Protein 3KSV (pdb70)

Solvent-accessible surface area: 9553 Å² total; per-residue (Å²): 139,54,79,93,0,84,10,20,72,26,47,105,60,115,69,126,48,83,129,71,32,91,38,94,92,0,14,0,5,82,24,150,119,68,90,11,219,29,5,6,8,0,0,0,58,77,61,3,37,25,76,157,97,16,27,102,132,10,41,66,29,4,38,80,5,31,43,123,6,18,170,70,17,16,26,157,120,48,82,67,130,81,44,69,58,30,20,56,29,102,182,46,155,16,163,24,39,0,0,12,25,28,0,1,4,68,82,66,176,68,51,6,26,143,103,72,201,139,118,124,106,77,48,95,100,80,109,64,119,53,60,134,149,124,65,99,41,120,88,170,156

Radius of gyration: 17.04 Å; Cα contacts (8 Å, |Δi|>4): 202; chains: 1; bounding box: 38×34×46 Å

B-factor: mean 23.94, std 5.38, range [9.66, 74.71]

Organism: Leishmania major (NCBI:txid5664)

Nearest PDB structures (foldseek):
  3ksv-assembly1_A-2  TM=1.007E+00  e=1.800E-26  Leishmania major
  3imi-assembly2_C  TM=9.317E-01  e=3.993E-12  Bacillus anthracis str. 'Ames Ancestor'
  1y23-assembly3_E  TM=9.201E-01  e=1.237E-11  Bacillus subtilis
  3l7x-assembly1_A-2  TM=8.614E-01  e=2.846E-11  Streptococcus mutans UA159
  3n1s-assembly3_I  TM=7.694E-01  e=1.564E-08  Escherichia coli

Foldseek 3Di:
DCVPFVVLCCLVVVDDFDWPDDDPFKTKGADPPAQDPLKIKIFTNDFAQFPVRDDPVSVVVSVVVVVVSLCVQCDPVNPWDWDWDWAHDVVRVDDRRGTMIITWTDPDPPTTDDDDDDDDDDDPVRVVVVVVVVVVVVVVD

Secondary structure (DSSP, 8-state):
--TT-HHHHHHHTSS---EEEE-SSEEEEE-SS-SSTT-EEEEESS--SSGGGS-HHHHHHHHHHHHHHHHHHH-TTS--EEEEEE--STTTT--SSS--EEEEEE--TTSS-----------HHHHHHHHHHHHHHHHT-

CATH classification: 3.30.428.10 (+1 more: 6.10.250.2230)

InterPro domains:
  IPR001310 Histidine triad (HIT) protein [PR00332] (6-22)
  IPR001310 Histidine triad (HIT) protein [PR00332] (27-45)
  IPR001310 Histidine triad (HIT) protein [PR00332] (94-104)
  IPR001310 Histid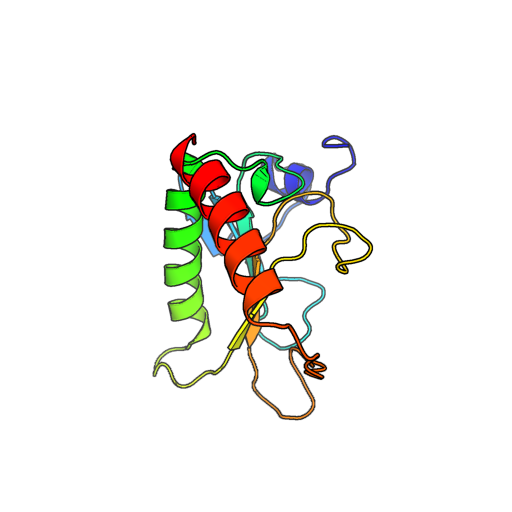ine triad (HIT) protein [PTHR46648] (2-139)
  IPR011146 HIT-like domain [PF01230] (13-107)
  IPR011146 HIT-like domain [PS51084] (6-113)
  IPR019808 Histidine triad, conserved site [PS00892] (87-105)
  IPR036265 HIT-like superfamily [G3DSA:3.30.428.10] (1-114)
  IPR036265 HIT-like superfamily [SSF54197] (4-137)
  IPR039384 HINT family [cd01277] (4-106)

Sequence (141 aa):
MAANCIFCKIIKGDIPCAKVAETSKALAFMDINPLSRGHMLVIPKEHASCLHELGMEDAADVGVLLAKASRAVAGPDGSMQYNVLQNNGSLAHQEVPHVHFHIIPKTDEKTGLKIGWDTVKVASDELAEDAKRYSEAIAKI

Structure (mmCIF, N/CA/C/O backbone):
data_3KSV
#
_entry.id   3KSV
#
_cell.length_a   52.628
_cell.length_b   67.764
_cell.length_c   76.182
_cell.angle_alpha   90.000
_cell.angle_beta   90.000
_cell.angle_gamma   90.000
#
_symmetry.space_group_name_H-M   'C 2 2 21'
#
loop_
_entity.id
_entity.type
_entity.pdbx_description
1 polymer 'Uncharacterized protein'
2 non-polymer 'ZINC ION'
3 water water
#
loop_
_atom_site.group_PDB
_atom_site.id
_atom_site.type_symbol
_atom_site.label_atom_id
_atom_site.label_alt_id
_atom_site.label_comp_id
_atom_site.label_asym_id
_atom_site.label_entity_id
_atom_site.label_seq_id
_atom_site.pdbx_PDB_ins_code
_atom_site.Cartn_x
_atom_site.Cartn_y
_atom_site.Cartn_z
_atom_site.occupancy
_atom_site.B_iso_or_equiv
_atom_site.auth_seq_id
_atom_site.auth_comp_id
_atom_site.auth_asym_id
_atom_site.auth_atom_id
_atom_site.pdbx_PDB_model_num
ATOM 1 N N . MET A 1 9 ? -23.095 -15.465 -21.287 1.00 39.81 1 MET A N 1
ATOM 2 C CA . MET A 1 9 ? -23.615 -15.526 -19.886 1.00 39.69 1 MET A CA 1
ATOM 3 C C . MET A 1 9 ? -22.678 -14.850 -18.870 1.00 38.98 1 MET A C 1
ATOM 4 O O . MET A 1 9 ? -21.859 -15.518 -18.222 1.00 39.06 1 MET A O 1
ATOM 9 N N . ALA A 1 10 ? -22.809 -13.518 -18.765 1.00 38.08 2 ALA A N 1
ATOM 10 C CA . ALA A 1 10 ? -22.308 -12.739 -17.614 1.00 37.11 2 ALA A CA 1
ATOM 11 C C . ALA A 1 10 ? -23.213 -13.006 -16.393 1.00 36.31 2 ALA A C 1
ATOM 12 O O . ALA A 1 10 ? -22.773 -12.920 -15.236 1.00 36.21 2 ALA A O 1
ATOM 14 N N . ALA A 1 11 ? -24.481 -13.329 -16.669 1.00 35.31 3 ALA A N 1
ATOM 15 C CA . ALA A 1 11 ? -25.446 -13.751 -15.644 1.00 34.29 3 ALA A CA 1
ATOM 16 C C . ALA A 1 11 ? -24.977 -15.023 -14.913 1.00 33.22 3 ALA A C 1
ATOM 17 O O . ALA A 1 11 ? -24.894 -15.032 -13.679 1.00 33.33 3 ALA A O 1
ATOM 19 N N . ASN A 1 12 ? -24.642 -16.070 -15.675 1.00 31.61 4 ASN A N 1
ATOM 20 C CA . ASN A 1 12 ? -24.067 -17.309 -15.111 1.00 30.22 4 ASN A CA 1
ATOM 21 C C . ASN A 1 12 ? -22.533 -17.332 -15.075 1.00 28.59 4 ASN A C 1
ATOM 22 O O . ASN A 1 12 ? -21.934 -18.399 -15.205 1.00 28.77 4 ASN A O 1
ATOM 27 N N . CYS A 1 13 ? -21.896 -16.176 -14.906 1.00 26.70 5 CYS A N 1
ATOM 28 C CA . CYS A 1 13 ? -20.433 -16.120 -14.800 1.00 24.78 5 CYS A CA 1
ATOM 29 C C . CYS A 1 13 ? -20.023 -15.899 -13.358 1.00 24.68 5 CYS A C 1
ATOM 30 O O . CYS A 1 13 ? -20.175 -14.798 -12.831 1.00 24.05 5 CYS A O 1
ATOM 33 N N . ILE A 1 14 ? -19.463 -16.927 -12.728 1.00 24.36 6 ILE A N 1
ATOM 34 C CA . ILE A 1 14 ? -19.094 -16.820 -11.323 1.00 24.32 6 ILE A CA 1
ATOM 35 C C . ILE A 1 14 ? -18.118 -15.694 -11.005 1.00 24.01 6 ILE A C 1
ATOM 36 O O . ILE A 1 14 ? -18.141 -15.182 -9.894 1.00 23.91 6 ILE A O 1
ATOM 41 N N . PHE A 1 15 ? -17.274 -15.277 -11.952 1.00 23.79 7 PHE A N 1
ATOM 42 C CA . PHE A 1 15 ? -16.340 -14.181 -11.655 1.00 23.52 7 PHE A CA 1
ATOM 43 C C . PHE A 1 15 ? -17.038 -12.842 -11.665 1.00 23.56 7 PHE A C 1
ATOM 44 O O . PHE A 1 15 ? -16.731 -11.978 -10.852 1.00 23.56 7 PHE A O 1
ATOM 52 N N . CYS A 1 16 ? -17.997 -12.672 -12.558 1.00 23.67 8 CYS A N 1
ATOM 53 C CA . CYS A 1 16 ? -18.858 -11.497 -12.478 1.00 24.12 8 CYS A CA 1
ATOM 54 C C . CYS A 1 16 ? -19.642 -11.457 -11.162 1.00 24.23 8 CYS A C 1
ATOM 55 O O . CYS A 1 16 ? -19.831 -10.393 -10.583 1.00 24.03 8 CYS A O 1
ATOM 58 N N . LYS A 1 17 ? -20.078 -12.612 -10.680 1.00 24.65 9 LYS A N 1
ATOM 59 C CA . LYS A 1 17 ? -20.796 -12.673 -9.403 1.00 25.55 9 LYS A CA 1
ATOM 60 C C . LYS A 1 17 ? -19.888 -12.205 -8.252 1.00 26.00 9 LYS A C 1
ATOM 61 O O . LYS A 1 17 ? -20.308 -11.431 -7.410 1.00 26.00 9 LYS A O 1
ATOM 67 N N . ILE A 1 18 ? -18.646 -12.680 -8.236 1.00 26.65 10 ILE A N 1
ATOM 68 C CA . ILE A 1 18 ? -17.644 -12.219 -7.273 1.00 27.18 10 ILE A CA 1
ATOM 69 C C . ILE A 1 18 ? -17.409 -10.709 -7.425 1.00 27.88 10 ILE A C 1
ATOM 70 O 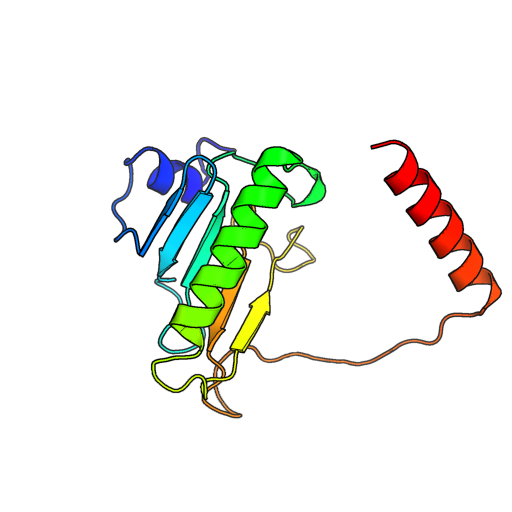O . ILE A 1 18 ? -17.414 -9.974 -6.441 1.00 28.31 10 ILE A O 1
ATOM 75 N N . ILE A 1 19 ? -17.243 -10.250 -8.662 1.00 28.48 11 ILE A N 1
ATOM 76 C CA . ILE A 1 19 ? -16.881 -8.858 -8.922 1.00 28.94 11 ILE A CA 1
ATOM 77 C C . ILE A 1 19 ? -17.954 -7.886 -8.440 1.00 29.09 11 ILE A C 1
ATOM 78 O O . ILE A 1 19 ? -17.626 -6.850 -7.872 1.00 29.10 11 ILE A O 1
ATOM 83 N N . LYS A 1 20 ? -19.225 -8.234 -8.640 1.00 29.93 12 LYS A N 1
ATOM 84 C CA . LYS A 1 20 ? -20.355 -7.367 -8.254 1.00 30.17 12 LYS A CA 1
ATOM 85 C C . LYS A 1 20 ? -20.753 -7.520 -6.778 1.00 30.57 12 LYS A C 1
ATOM 86 O O . LYS A 1 20 ? -21.587 -6.747 -6.270 1.00 30.35 12 LYS A O 1
ATOM 89 N N . GLY A 1 21 ? -20.175 -8.517 -6.102 1.00 30.60 13 GLY A N 1
ATOM 90 C CA . GLY A 1 21 ? -20.459 -8.781 -4.682 1.00 30.61 13 GLY A CA 1
ATOM 91 C C . GLY A 1 21 ? -21.570 -9.782 -4.358 1.00 30.44 13 GLY A C 1
ATOM 92 O O . GLY A 1 21 ? -22.004 -9.868 -3.209 1.00 30.67 13 GLY A O 1
ATOM 93 N N . ASP A 1 22 ? -22.032 -10.549 -5.346 1.00 30.28 14 ASP A N 1
ATOM 94 C CA . ASP A 1 22 ? -23.111 -11.529 -5.120 1.00 29.88 14 ASP A CA 1
ATOM 95 C C . ASP A 1 22 ? -22.584 -12.801 -4.445 1.00 29.48 14 ASP A C 1
ATOM 96 O O . ASP A 1 22 ? -23.353 -13.511 -3.792 1.00 28.86 14 ASP A O 1
ATOM 101 N N . ILE A 1 23 ? -21.281 -13.080 -4.607 1.00 28.97 15 ILE A N 1
ATOM 102 C CA . ILE A 1 23 ? -20.598 -14.172 -3.903 1.00 29.05 15 ILE A CA 1
ATOM 103 C C . ILE A 1 23 ? -19.342 -13.630 -3.220 1.00 28.98 15 ILE A C 1
ATOM 104 O O . ILE A 1 23 ? -18.544 -12.947 -3.863 1.00 28.83 15 ILE A O 1
ATOM 109 N N . PRO A 1 24 ? -19.149 -13.950 -1.930 1.00 28.94 16 PRO A N 1
ATOM 110 C CA . PRO A 1 24 ? -17.985 -13.416 -1.232 1.00 29.04 16 PRO A CA 1
ATOM 111 C C . PRO A 1 24 ? -16.684 -14.150 -1.546 1.00 28.74 16 PRO A C 1
ATOM 112 O O . PRO A 1 24 ? -16.684 -15.354 -1.843 1.00 28.97 16 PRO A O 1
ATOM 116 N N . CYS A 1 25 ? -15.587 -13.411 -1.459 1.00 28.23 17 CYS A N 1
ATOM 117 C CA . CYS A 1 25 ? -14.261 -13.950 -1.758 1.00 27.96 17 CYS A CA 1
ATOM 118 C C . CYS A 1 25 ? -13.255 -12.910 -1.276 1.00 27.24 17 CYS A C 1
ATOM 119 O O . CYS A 1 25 ? -13.417 -11.707 -1.534 1.00 26.43 17 CYS A O 1
ATOM 122 N N . ALA A 1 26 ? -12.258 -13.375 -0.529 1.00 26.50 18 ALA A N 1
ATOM 123 C CA . ALA A 1 26 ? -11.231 -12.498 0.008 1.00 26.53 18 ALA A CA 1
ATOM 124 C C . ALA A 1 26 ? -10.432 -11.920 -1.155 1.00 26.52 18 ALA A C 1
ATOM 125 O O . ALA A 1 26 ? -9.833 -12.639 -1.950 1.00 26.01 18 ALA A O 1
ATOM 127 N N . LYS A 1 27 ? -10.439 -10.605 -1.218 1.00 25.95 19 LYS A N 1
ATOM 128 C CA . LYS A 1 27 ? -9.800 -9.850 -2.272 1.00 26.70 19 LYS A CA 1
ATOM 129 C C . LYS A 1 27 ? -8.289 -9.671 -1.938 1.00 25.85 19 LYS A C 1
ATOM 130 O O . LYS A 1 27 ? -7.934 -9.098 -0.903 1.00 24.74 19 LYS A O 1
ATOM 136 N N . VAL A 1 28 ? -7.411 -10.236 -2.771 1.00 25.55 20 VAL A N 1
ATOM 137 C CA . VAL A 1 28 ? -5.939 -10.143 -2.576 1.00 25.36 20 VAL A CA 1
ATOM 138 C C . VAL A 1 28 ? -5.369 -8.794 -3.084 1.00 25.43 20 VAL A C 1
ATOM 139 O O . VAL A 1 28 ? -4.368 -8.271 -2.569 1.00 26.14 20 VAL A O 1
ATOM 143 N N . ALA A 1 29 ? -6.022 -8.225 -4.087 1.00 25.30 21 ALA A N 1
ATOM 144 C CA . ALA A 1 29 ? -5.673 -6.913 -4.605 1.00 25.05 21 ALA A CA 1
ATOM 145 C C . ALA A 1 29 ? -6.801 -6.459 -5.523 1.00 25.67 21 ALA A C 1
ATOM 146 O O . ALA A 1 29 ? -7.585 -7.280 -6.015 1.00 24.89 21 ALA A O 1
ATOM 148 N N . GLU A 1 30 ? -6.896 -5.148 -5.712 1.00 26.57 22 GLU A N 1
ATOM 149 C CA . GLU A 1 30 ? -7.906 -4.551 -6.571 1.00 27.37 22 GLU A CA 1
ATOM 150 C C . GLU A 1 30 ? -7.324 -3.278 -7.159 1.00 27.30 22 GLU A C 1
ATOM 151 O O . GLU A 1 30 ? -6.702 -2.499 -6.459 1.00 26.63 22 GLU A O 1
ATOM 157 N N . THR A 1 31 ? -7.464 -3.113 -8.468 1.00 27.82 23 THR A N 1
ATOM 158 C CA . THR A 1 31 ? -7.005 -1.912 -9.144 1.00 28.38 23 THR A CA 1
ATOM 159 C C . THR A 1 31 ? -8.227 -1.381 -9.854 1.00 28.47 23 THR A C 1
ATOM 160 O O . THR A 1 31 ? -9.314 -1.946 -9.720 1.00 28.53 23 THR A O 1
ATOM 164 N N . SER A 1 32 ? -8.076 -0.306 -10.616 1.00 28.81 24 SER A N 1
ATOM 165 C CA . SER A 1 32 ? -9.225 0.236 -11.333 1.00 28.77 24 SER A CA 1
ATOM 166 C C . SER A 1 32 ? -9.865 -0.797 -12.277 1.00 28.22 24 SER A C 1
ATOM 167 O O . SER A 1 32 ? -11.091 -0.913 -12.329 1.00 28.82 24 SER A O 1
ATOM 170 N N . LYS A 1 33 ? -9.051 -1.570 -12.990 1.00 27.24 25 LYS A N 1
ATOM 171 C CA . LYS A 1 33 ? -9.569 -2.435 -14.060 1.00 26.42 25 LYS A CA 1
ATOM 172 C C . LYS A 1 33 ? -9.475 -3.934 -13.792 1.00 25.00 25 LYS A C 1
ATOM 173 O O . LYS A 1 33 ? -9.951 -4.717 -14.610 1.00 24.23 25 LYS A O 1
ATOM 179 N N . ALA A 1 34 ? -8.910 -4.329 -12.645 1.00 23.46 26 ALA A N 1
ATOM 180 C CA . ALA A 1 34 ? -8.569 -5.733 -12.369 1.00 22.55 26 ALA A CA 1
ATOM 181 C C . ALA A 1 34 ? -8.737 -6.128 -10.891 1.00 22.14 26 ALA A C 1
ATOM 182 O O . ALA A 1 34 ? -8.738 -5.281 -10.017 1.00 21.81 26 ALA A O 1
ATOM 184 N N . LEU A 1 35 ? -8.874 -7.427 -10.642 1.00 21.82 27 LEU A N 1
ATOM 185 C CA . LEU A 1 35 ? -8.980 -7.976 -9.304 1.00 22.17 27 LEU A CA 1
ATOM 186 C C . LEU A 1 35 ? -8.107 -9.245 -9.160 1.00 21.85 27 LEU A C 1
ATOM 187 O O . LEU A 1 35 ? -7.930 -9.996 -10.124 1.00 21.56 27 LEU A O 1
ATOM 192 N N . ALA A 1 36 ? -7.578 -9.486 -7.959 1.00 21.48 28 ALA A N 1
ATOM 193 C CA . ALA A 1 36 ? -6.904 -10.733 -7.621 1.00 21.02 28 ALA A CA 1
ATOM 194 C C . ALA A 1 36 ? -7.517 -11.398 -6.385 1.00 21.54 28 ALA A C 1
ATOM 195 O O . ALA A 1 36 ? -7.944 -10.720 -5.432 1.00 21.79 28 ALA A O 1
ATOM 197 N N . PHE A 1 37 ? -7.553 -12.731 -6.405 1.00 21.99 29 PHE A N 1
ATOM 198 C CA . PHE A 1 37 ? -7.973 -13.528 -5.275 1.00 22.40 29 PHE A CA 1
ATOM 199 C C . PHE A 1 37 ? -7.413 -14.961 -5.327 1.00 22.26 29 PHE A C 1
ATOM 200 O O . PHE A 1 37 ? -6.764 -15.364 -6.293 1.00 21.50 29 PHE A O 1
ATOM 208 N N . MET A 1 38 ? -7.649 -15.718 -4.264 1.00 21.74 30 MET A N 1
ATOM 209 C CA . MET A 1 38 ? -7.167 -17.092 -4.181 1.00 22.23 30 MET A CA 1
ATOM 210 C C . MET A 1 38 ? -8.064 -18.045 -4.981 1.00 22.48 30 MET A C 1
ATOM 211 O O . MET A 1 38 ? -9.264 -17.805 -5.145 1.00 22.21 30 MET A O 1
ATOM 216 N N . ASP A 1 39 ? -7.482 -19.128 -5.488 1.00 22.71 31 ASP A N 1
ATOM 217 C CA . ASP A 1 39 ? -8.268 -20.159 -6.150 1.00 23.36 31 ASP A CA 1
ATOM 218 C C . ASP A 1 39 ? -8.697 -21.138 -5.054 1.00 23.60 31 ASP A C 1
ATOM 219 O O . ASP A 1 39 ? -7.861 -21.691 -4.341 1.00 23.32 31 ASP A O 1
ATOM 224 N N . ILE A 1 40 ? -10.005 -21.344 -4.920 1.00 23.80 32 ILE A N 1
ATOM 225 C CA . ILE A 1 40 ? -10.528 -22.265 -3.913 1.00 24.23 32 ILE A CA 1
ATOM 226 C C . ILE A 1 40 ? -10.506 -23.719 -4.406 1.00 24.82 32 ILE A C 1
ATOM 227 O O . ILE A 1 40 ? -10.862 -24.629 -3.652 1.00 24.65 32 ILE A O 1
ATOM 232 N N . ASN A 1 41 ? -10.107 -23.927 -5.666 1.00 25.11 33 ASN A N 1
ATOM 233 C CA . ASN A 1 41 ? -9.821 -25.271 -6.204 1.00 25.90 33 ASN A CA 1
ATOM 234 C C . ASN A 1 41 ? -8.402 -25.314 -6.760 1.00 25.37 33 ASN A C 1
ATOM 235 O O . ASN A 1 41 ? -8.218 -25.481 -7.974 1.00 25.56 33 ASN A O 1
ATOM 240 N N . PRO A 1 4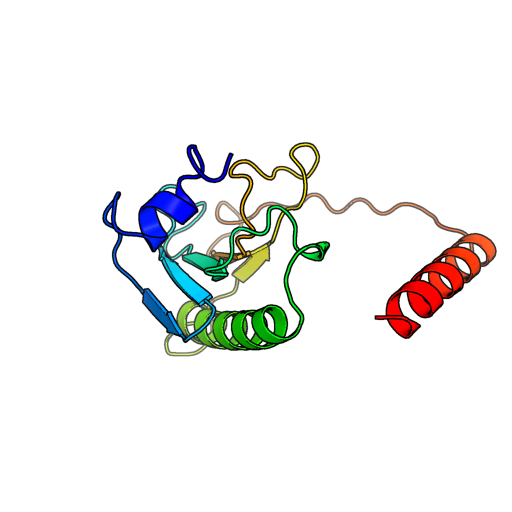2 ? -7.397 -25.139 -5.884 1.00 24.86 34 PRO A N 1
ATOM 241 C CA . PRO A 1 42 ? -6.007 -24.962 -6.300 1.00 24.75 34 PRO A CA 1
ATOM 242 C C . PRO A 1 42 ? -5.339 -26.244 -6.772 1.00 24.69 34 PRO A C 1
ATOM 243 O O . PRO A 1 42 ? -5.717 -27.317 -6.319 1.00 25.38 34 PRO A O 1
ATOM 247 N N . LEU A 1 43 ? -4.326 -26.122 -7.635 1.00 24.55 35 LEU A N 1
ATOM 248 C CA . LEU A 1 43 ? -3.460 -27.243 -8.013 1.00 23.96 35 LEU A CA 1
ATOM 249 C C . LEU A 1 43 ? -2.297 -27.395 -7.046 1.00 24.22 35 LEU A C 1
ATOM 250 O O . LEU A 1 43 ? -1.632 -28.433 -7.015 1.00 23.73 35 LEU A O 1
ATOM 255 N N . SER A 1 44 ? -2.047 -26.333 -6.287 1.00 24.53 36 SER A N 1
ATOM 256 C CA . SER A 1 44 ? -0.972 -26.285 -5.309 1.00 25.08 36 SER A CA 1
ATOM 257 C C . SER A 1 44 ? -1.320 -25.194 -4.305 1.00 25.04 36 SER A C 1
ATOM 258 O O . SER A 1 44 ? -2.161 -24.330 -4.571 1.00 24.94 36 SER A O 1
ATOM 261 N N . ARG A 1 45 ? -0.688 -25.251 -3.145 1.00 25.06 37 ARG A N 1
ATOM 262 C CA . ARG A 1 45 ? -0.876 -24.258 -2.096 1.00 24.80 37 ARG A CA 1
ATOM 263 C C . ARG A 1 45 ? -0.392 -22.872 -2.569 1.00 23.96 37 ARG A C 1
ATOM 264 O O . ARG A 1 45 ? 0.729 -22.743 -3.054 1.00 23.88 37 ARG A O 1
ATOM 272 N N . GLY A 1 46 ? -1.253 -21.853 -2.451 1.00 23.30 38 GLY A N 1
ATOM 273 C CA . GLY A 1 46 ? -0.931 -20.468 -2.871 1.00 22.77 38 GLY A CA 1
ATOM 274 C C . GLY A 1 46 ? -1.323 -20.089 -4.301 1.00 21.91 38 GLY A C 1
ATOM 275 O O . GLY A 1 46 ? -1.001 -19.000 -4.768 1.00 21.75 38 GLY A O 1
ATOM 276 N N . HIS A 1 47 ? -1.976 -21.016 -5.001 1.00 21.36 39 HIS A N 1
ATOM 277 C CA . HIS A 1 47 ? -2.553 -20.808 -6.341 1.00 20.98 39 HIS A CA 1
ATOM 278 C C . HIS A 1 47 ? -3.564 -19.668 -6.304 1.00 20.67 39 HIS A C 1
ATOM 279 O O . HIS A 1 47 ? -4.530 -19.687 -5.518 1.00 20.85 39 HIS A O 1
ATOM 286 N N . MET A 1 48 ? -3.328 -18.673 -7.157 1.00 20.68 40 MET A N 1
ATOM 287 C CA . MET A 1 48 ? -4.168 -17.504 -7.198 1.00 20.58 40 MET A CA 1
ATOM 288 C C . MET A 1 48 ? -4.567 -17.178 -8.605 1.00 20.42 40 MET A C 1
ATOM 289 O O . MET A 1 48 ? -4.064 -17.769 -9.558 1.00 19.46 40 MET A O 1
ATOM 294 N N . LEU A 1 49 ? -5.503 -16.230 -8.700 1.00 20.78 41 LEU A N 1
ATOM 295 C CA . LEU A 1 49 ? -6.119 -15.806 -9.937 1.00 20.59 41 LEU A CA 1
ATOM 296 C C . LEU A 1 49 ? -6.046 -14.280 -10.078 1.00 20.84 41 LEU A C 1
ATOM 297 O O . LEU A 1 49 ? -6.185 -13.558 -9.093 1.00 20.77 41 LEU A O 1
ATOM 302 N N . VAL A 1 50 ? -5.809 -13.800 -11.296 1.00 20.97 42 VAL A N 1
ATOM 303 C CA . VAL A 1 50 ? -5.891 -12.373 -11.617 1.00 21.50 42 VAL A CA 1
ATOM 304 C C . VAL A 1 50 ? -6.875 -12.224 -12.771 1.00 22.25 42 VAL A C 1
ATOM 305 O O . VAL A 1 50 ? -6.676 -12.807 -13.838 1.00 22.36 42 VAL A O 1
ATOM 309 N N . ILE A 1 51 ? -7.922 -11.440 -12.570 1.00 22.82 43 ILE A N 1
ATOM 310 C CA . ILE A 1 51 ? -8.961 -11.282 -13.585 1.00 24.15 43 ILE A CA 1
ATOM 311 C C . ILE A 1 51 ? -9.230 -9.806 -13.915 1.00 24.13 43 ILE A C 1
ATOM 312 O O . ILE A 1 51 ? -9.084 -8.938 -13.052 1.00 25.14 43 ILE A O 1
ATOM 317 N N . PRO A 1 52 ? -9.626 -9.512 -15.165 1.00 23.60 44 PRO A N 1
ATOM 318 C CA . PRO A 1 52 ? -10.151 -8.188 -15.424 1.00 23.78 44 PRO A CA 1
ATOM 319 C C . PRO A 1 52 ? -11.543 -8.034 -14.827 1.00 23.82 44 PRO A C 1
ATOM 320 O O . PRO A 1 52 ? -12.301 -9.002 -14.747 1.00 24.08 44 PRO A O 1
ATOM 324 N N . LYS A 1 53 ? -11.877 -6.827 -14.402 1.00 24.54 45 LYS A N 1
ATOM 325 C CA . LYS A 1 53 ? -13.233 -6.543 -13.952 1.00 25.54 45 LYS A CA 1
ATOM 326 C C . LYS A 1 53 ? -14.239 -6.655 -15.109 1.00 26.37 45 LYS A C 1
ATOM 327 O O . LYS A 1 53 ? -15.359 -7.117 -14.910 1.00 26.74 45 LYS A O 1
ATOM 333 N N . GLU A 1 54 ? -13.823 -6.267 -16.312 1.00 27.28 46 GLU A N 1
ATOM 334 C CA . GLU A 1 54 ? -14.663 -6.358 -17.515 1.00 28.51 46 GLU A CA 1
ATOM 335 C C . GLU A 1 54 ? -14.957 -7.830 -17.819 1.00 27.79 46 GLU A C 1
ATOM 336 O O . GLU A 1 54 ? -14.061 -8.673 -17.712 1.00 27.21 46 GLU A O 1
ATOM 342 N N . HIS A 1 55 ? -16.197 -8.148 -18.193 1.00 27.09 47 HIS A N 1
ATOM 343 C CA . HIS A 1 55 ? -16.508 -9.505 -18.661 1.00 26.61 47 HIS A CA 1
ATOM 344 C C . HIS A 1 55 ? -16.026 -9.681 -20.104 1.00 26.67 47 HIS A C 1
ATOM 345 O O . HIS A 1 55 ? -16.784 -9.470 -21.055 1.00 26.80 47 HIS A O 1
ATOM 352 N N . ALA A 1 56 ? -14.760 -10.057 -20.252 1.00 26.51 48 ALA A N 1
ATOM 353 C CA . ALA A 1 56 ? -14.211 -10.506 -21.542 1.00 26.46 48 ALA A CA 1
ATOM 354 C C . ALA A 1 56 ? -14.121 -12.020 -21.464 1.00 26.63 48 ALA A C 1
ATOM 355 O O . ALA A 1 56 ? -13.554 -12.551 -20.520 1.00 26.74 48 ALA A O 1
ATOM 357 N N . SER A 1 57 ? -14.702 -12.726 -22.420 1.00 26.45 49 SER A N 1
ATOM 358 C CA . SER A 1 57 ? -14.638 -14.189 -22.392 1.00 27.16 49 SER A CA 1
ATOM 359 C C . SER A 1 57 ? -13.231 -14.751 -22.764 1.00 26.48 49 SER A C 1
ATOM 360 O O . SER A 1 57 ? -12.798 -15.777 -22.217 1.00 25.82 49 SER A O 1
ATOM 363 N N . CYS A 1 58 ? -12.537 -14.074 -23.684 1.00 25.77 50 CYS A N 1
ATOM 364 C CA . CYS A 1 58 ? -11.186 -14.460 -24.119 1.00 25.49 50 CYS A CA 1
ATOM 365 C C . CYS A 1 58 ? -10.268 -13.218 -24.124 1.00 23.72 50 CYS A C 1
ATOM 366 O O . CYS A 1 58 ? -10.735 -12.074 -24.135 1.00 22.54 50 CYS A O 1
ATOM 369 N N . LEU A 1 59 ? -8.960 -13.452 -24.121 1.00 22.08 51 LEU A N 1
ATOM 370 C CA . LEU A 1 59 ? -7.994 -12.377 -23.959 1.00 21.15 51 LEU A CA 1
ATOM 371 C C . LEU A 1 59 ? -8.075 -11.376 -25.095 1.00 20.60 51 LEU A C 1
ATOM 372 O O . LEU A 1 59 ? -7.856 -10.174 -24.883 1.00 20.61 51 LEU A O 1
ATOM 377 N N . HIS A 1 60 ? -8.419 -11.866 -26.284 1.00 20.43 52 HIS A N 1
ATOM 378 C CA . HIS A 1 60 ? -8.519 -11.011 -27.473 1.00 21.15 52 HIS A CA 1
ATOM 379 C C . HIS A 1 60 ? -9.715 -10.071 -27.436 1.00 22.23 52 HIS A C 1
ATOM 380 O O . HIS A 1 60 ? -9.812 -9.185 -28.275 1.00 22.29 52 HIS A O 1
ATOM 387 N N . GLU A 1 61 ? -10.610 -10.258 -26.463 1.00 22.85 53 GLU A N 1
ATOM 388 C CA . GLU A 1 61 ? -11.756 -9.375 -26.312 1.00 24.08 53 GLU A CA 1
ATOM 389 C C . GLU A 1 61 ? -11.490 -8.280 -25.287 1.00 24.75 53 GLU A C 1
ATOM 390 O O . GLU A 1 61 ? -12.308 -7.379 -25.112 1.00 24.98 53 GLU A O 1
ATOM 396 N N . LEU A 1 62 ? -10.333 -8.349 -24.629 1.00 24.82 54 LEU A N 1
ATOM 397 C CA . LEU A 1 62 ? -9.993 -7.428 -23.546 1.00 25.22 54 LEU A CA 1
ATOM 398 C C . LEU A 1 62 ? -9.540 -6.081 -24.129 1.00 25.19 54 LEU A C 1
ATOM 399 O O . LEU A 1 62 ? -8.830 -6.055 -25.137 1.00 25.15 54 LEU A O 1
ATOM 404 N N . GLY A 1 63 ? -9.946 -4.974 -23.510 1.00 24.76 55 GLY A N 1
ATOM 405 C CA . GLY A 1 63 ? -9.509 -3.646 -23.943 1.00 24.86 55 GLY A CA 1
ATOM 406 C C . GLY A 1 63 ? -8.029 -3.406 -23.686 1.00 24.99 55 GLY A C 1
ATOM 407 O O . GLY A 1 63 ? -7.454 -3.985 -22.780 1.00 25.08 55 GLY A O 1
ATOM 408 N N . MET A 1 64 ? -7.409 -2.551 -24.488 1.00 25.51 56 MET A N 1
ATOM 409 C CA . MET A 1 64 ? -5.977 -2.274 -24.362 1.00 26.04 56 MET A CA 1
ATOM 410 C C . MET A 1 64 ? -5.612 -1.658 -22.999 1.00 26.03 56 MET A C 1
ATOM 411 O O . MET A 1 64 ? -4.614 -2.028 -22.402 1.00 24.91 56 MET A O 1
ATOM 415 N N . GLU A 1 65 ? -6.436 -0.745 -22.495 1.00 26.47 57 GLU A N 1
ATOM 416 C CA . GLU A 1 65 ? -6.193 -0.144 -21.176 1.00 27.25 57 GLU A CA 1
ATOM 417 C C . GLU A 1 65 ? -6.318 -1.193 -20.070 1.00 26.52 57 GLU A C 1
ATOM 418 O O . GLU A 1 65 ? -5.559 -1.178 -19.104 1.00 26.94 57 GLU A O 1
ATOM 424 N N . ASP A 1 66 ? -7.286 -2.095 -20.230 1.00 25.88 58 ASP A N 1
ATOM 425 C CA . ASP A 1 66 ? -7.513 -3.217 -19.308 1.00 25.22 58 ASP A CA 1
ATOM 426 C C . ASP A 1 66 ? -6.362 -4.218 -19.370 1.00 24.41 58 ASP A C 1
ATOM 427 O O . ASP A 1 66 ? -6.035 -4.876 -18.384 1.00 23.76 58 ASP A O 1
ATOM 432 N N . ALA A 1 67 ? -5.772 -4.339 -20.552 1.00 23.85 59 ALA A N 1
ATOM 433 C CA . ALA A 1 67 ? -4.629 -5.215 -20.748 1.00 23.52 59 ALA A CA 1
ATOM 434 C C . ALA A 1 67 ? -3.405 -4.673 -20.018 1.00 23.57 59 ALA A C 1
ATOM 435 O O . ALA A 1 67 ? -2.674 -5.441 -19.377 1.00 24.09 59 ALA A O 1
ATOM 437 N N . ALA A 1 68 ? -3.195 -3.358 -20.074 1.00 23.78 60 ALA A N 1
ATOM 438 C CA . ALA A 1 68 ? -2.074 -2.745 -19.349 1.00 24.02 60 ALA A CA 1
ATOM 439 C C . ALA A 1 68 ? -2.202 -2.957 -17.845 1.00 24.35 60 ALA A C 1
ATOM 440 O O . ALA A 1 68 ? -1.241 -3.366 -17.191 1.00 24.63 60 ALA A O 1
ATOM 442 N N . ASP A 1 69 ? -3.399 -2.716 -17.315 1.00 24.39 61 ASP A N 1
ATOM 443 C CA . ASP A 1 69 ? -3.668 -2.866 -15.883 1.00 24.79 61 ASP A CA 1
ATOM 444 C C . ASP A 1 69 ? -3.563 -4.327 -15.420 1.00 23.61 61 ASP A C 1
ATOM 445 O O . ASP A 1 69 ? -3.060 -4.605 -14.319 1.00 24.01 61 ASP A O 1
ATOM 450 N N . VAL A 1 70 ? -4.057 -5.257 -16.230 1.00 22.35 62 VAL A N 1
ATOM 451 C CA . VAL A 1 70 ? -3.956 -6.682 -15.902 1.00 21.92 62 VAL A CA 1
ATOM 452 C C . VAL A 1 70 ? -2.491 -7.171 -15.955 1.00 21.34 62 VAL A C 1
ATOM 453 O O . VAL A 1 70 ? -2.050 -7.931 -15.085 1.00 21.65 62 VAL A O 1
ATOM 457 N N . GLY A 1 71 ? -1.728 -6.716 -16.946 1.00 20.92 63 GLY A N 1
ATOM 458 C CA . GLY A 1 71 ? -0.296 -7.049 -17.004 1.00 20.27 63 GLY A CA 1
ATOM 459 C C . GLY A 1 71 ? 0.461 -6.595 -15.755 1.00 20.10 63 GLY A C 1
ATOM 460 O O . GLY A 1 71 ? 1.312 -7.320 -15.228 1.00 19.82 63 GLY A O 1
ATOM 461 N N . VAL A 1 72 ? 0.161 -5.385 -15.294 1.00 20.04 64 VAL A N 1
ATOM 462 C CA . VAL A 1 72 ? 0.781 -4.823 -14.107 1.00 20.15 64 VAL A CA 1
ATOM 463 C C . VAL A 1 72 ? 0.376 -5.599 -12.852 1.00 20.77 64 VAL A C 1
ATOM 464 O O . VAL A 1 72 ? 1.242 -5.960 -12.065 1.00 20.42 64 VAL A O 1
ATOM 468 N N . LEU A 1 73 ? -0.925 -5.867 -12.676 1.00 21.10 65 LEU A N 1
ATOM 469 C CA . LEU A 1 73 ? -1.369 -6.674 -11.543 1.00 21.67 65 LEU A CA 1
ATOM 470 C C . LEU A 1 73 ? -0.806 -8.091 -11.573 1.00 21.95 65 LEU A C 1
ATOM 471 O O . LEU A 1 73 ? -0.492 -8.648 -10.525 1.00 22.07 65 LEU A O 1
ATOM 476 N N . LEU A 1 74 ? -0.686 -8.675 -12.757 1.00 22.44 66 LEU A N 1
ATOM 477 C CA . LEU A 1 74 ? -0.081 -10.013 -12.902 1.00 23.61 66 LEU A CA 1
ATOM 478 C C . LEU A 1 74 ? 1.380 -10.052 -12.406 1.00 23.47 66 LEU A C 1
ATOM 479 O O . LEU A 1 74 ? 1.791 -10.965 -11.675 1.00 23.19 66 LEU A O 1
ATOM 484 N N . ALA A 1 75 ? 2.147 -9.038 -12.786 1.00 23.39 67 ALA A N 1
ATOM 485 C CA . ALA A 1 75 ? 3.541 -8.902 -12.355 1.00 23.49 67 ALA A CA 1
ATOM 486 C C . ALA A 1 75 ? 3.638 -8.710 -10.849 1.00 23.01 67 ALA A C 1
ATOM 487 O O . ALA A 1 75 ? 4.510 -9.274 -10.208 1.00 22.47 67 ALA A O 1
ATOM 489 N N . LYS A 1 76 ? 2.743 -7.904 -10.290 1.00 22.82 68 LYS A N 1
ATOM 490 C CA . LYS A 1 76 ? 2.730 -7.679 -8.845 1.00 22.84 68 LYS A CA 1
ATOM 491 C C . LYS A 1 76 ? 2.389 -8.959 -8.096 1.00 22.83 68 LYS A C 1
ATOM 492 O O . LYS A 1 76 ? 3.056 -9.302 -7.108 1.00 23.14 68 LYS A O 1
ATOM 498 N N . ALA A 1 77 ? 1.352 -9.646 -8.570 1.00 22.10 69 ALA A N 1
ATOM 499 C CA . ALA A 1 77 ? 0.935 -10.924 -8.022 1.00 22.15 69 ALA A CA 1
ATOM 500 C C . ALA A 1 77 ? 2.054 -11.969 -8.089 1.00 21.77 69 ALA A C 1
ATOM 501 O O . ALA A 1 77 ? 2.258 -12.713 -7.135 1.00 22.66 69 ALA A O 1
ATOM 503 N N . SER A 1 78 ? 2.787 -12.029 -9.201 1.00 21.79 70 SER A N 1
ATOM 504 C CA . SER A 1 78 ? 3.953 -12.942 -9.303 1.00 21.23 70 SER A CA 1
ATOM 505 C C . SER A 1 78 ? 5.014 -12.674 -8.223 1.00 21.03 70 SER A C 1
ATOM 506 O O . SER A 1 78 ? 5.673 -13.594 -7.747 1.00 20.24 70 SER A O 1
ATOM 509 N N . ARG A 1 79 ? 5.188 -11.418 -7.833 1.00 20.94 71 ARG A N 1
ATOM 510 C CA . ARG A 1 79 ? 6.142 -11.094 -6.779 1.00 21.81 71 ARG A CA 1
ATOM 511 C C . ARG A 1 79 ? 5.631 -11.644 -5.433 1.00 21.45 71 ARG A C 1
ATOM 512 O O . ARG A 1 79 ? 6.413 -12.142 -4.607 1.00 20.78 71 ARG A O 1
ATOM 520 N N . ALA A 1 80 ? 4.310 -11.570 -5.227 1.00 20.65 72 ALA A N 1
ATOM 521 C CA . ALA A 1 80 ? 3.668 -12.158 -4.043 1.00 19.75 72 ALA A CA 1
ATOM 522 C C . ALA A 1 80 ? 3.893 -13.659 -4.043 1.00 19.16 72 ALA A C 1
ATOM 523 O O . ALA A 1 80 ? 4.308 -14.233 -3.022 1.00 18.86 72 ALA A O 1
ATOM 525 N N . VAL A 1 81 ? 3.677 -14.279 -5.195 1.00 18.03 73 VAL A N 1
ATOM 526 C CA . VAL A 1 81 ? 3.777 -15.744 -5.322 1.00 18.20 73 VAL A CA 1
ATOM 527 C C . VAL A 1 81 ? 5.232 -16.226 -5.214 1.00 18.34 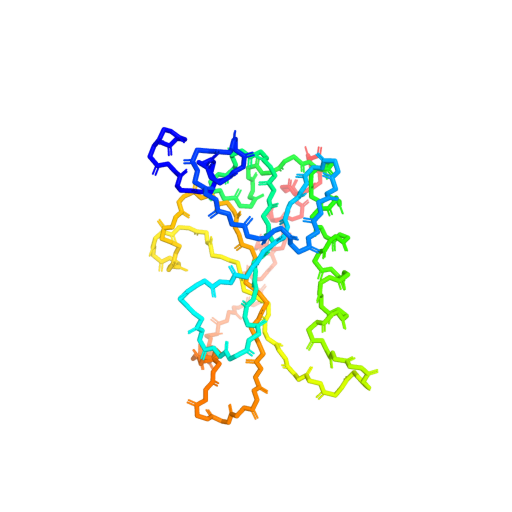73 VAL A C 1
ATOM 528 O O . VAL A 1 81 ? 5.493 -17.328 -4.694 1.00 18.17 73 VAL A O 1
ATOM 532 N N . ALA A 1 82 ? 6.177 -15.400 -5.669 1.00 17.91 74 ALA A N 1
ATOM 533 C CA . ALA A 1 82 ? 7.598 -15.769 -5.617 1.00 18.06 74 ALA A CA 1
ATOM 534 C C . ALA A 1 82 ? 8.089 -15.859 -4.164 1.00 18.33 74 ALA A C 1
ATOM 535 O O . ALA A 1 82 ? 9.086 -16.543 -3.876 1.00 18.61 74 ALA A O 1
ATOM 537 N N . GLY A 1 83 ? 7.383 -15.192 -3.248 1.00 18.89 75 GLY A N 1
ATOM 538 C CA . GLY A 1 83 ? 7.615 -15.361 -1.809 1.00 18.87 75 GLY A CA 1
ATOM 539 C C . GLY A 1 83 ? 8.579 -14.344 -1.236 1.00 19.35 75 GLY A C 1
ATOM 540 O O . GLY A 1 83 ? 9.110 -13.522 -1.969 1.00 20.29 75 GLY A O 1
ATOM 541 N N . PRO A 1 84 ? 8.819 -14.394 0.087 1.00 19.55 76 PRO A N 1
ATOM 542 C CA . PRO A 1 84 ? 9.660 -13.385 0.718 1.00 19.93 76 PRO A CA 1
ATOM 543 C C . PRO A 1 84 ? 11.082 -13.300 0.170 1.00 20.02 76 PRO A C 1
ATOM 544 O O . PRO A 1 84 ? 11.614 -12.192 0.088 1.00 20.39 76 PRO A O 1
ATOM 548 N N . ASP A 1 85 ? 11.673 -14.437 -0.225 1.00 20.14 77 ASP A N 1
ATOM 549 C CA . ASP A 1 85 ? 13.037 -14.444 -0.804 1.00 20.54 77 ASP A CA 1
ATOM 550 C C . ASP A 1 85 ? 13.080 -14.667 -2.321 1.00 20.09 77 ASP A C 1
ATOM 551 O O . ASP A 1 85 ? 14.156 -14.750 -2.907 1.00 19.66 77 ASP A O 1
ATOM 556 N N . GLY A 1 86 ? 11.906 -14.762 -2.946 1.00 20.22 78 GLY A N 1
ATOM 557 C CA . GLY A 1 86 ? 11.792 -14.878 -4.386 1.00 19.71 78 GLY A CA 1
ATOM 558 C C . GLY A 1 86 ? 12.157 -16.244 -4.933 1.00 19.80 78 GLY A C 1
ATOM 559 O O . GLY A 1 86 ? 12.408 -16.369 -6.134 1.00 20.69 78 GLY A O 1
ATOM 560 N N . SER A 1 87 ? 12.173 -17.270 -4.081 1.00 19.19 79 SER A N 1
ATOM 561 C CA . SER A 1 87 ? 12.631 -18.603 -4.495 1.00 19.08 79 SER A CA 1
ATOM 562 C C . SER A 1 87 ? 11.524 -19.513 -4.994 1.00 18.73 79 SER A C 1
ATOM 563 O O . SER A 1 87 ? 11.802 -20.629 -5.420 1.00 17.64 79 SER A O 1
ATOM 566 N N . MET A 1 88 ? 10.269 -19.077 -4.906 1.00 18.71 80 MET A N 1
ATOM 567 C CA . MET A 1 88 ? 9.175 -19.959 -5.284 1.00 18.85 80 MET A CA 1
ATOM 568 C C . MET A 1 88 ? 8.979 -19.935 -6.787 1.00 18.45 80 MET A C 1
ATOM 569 O O . MET A 1 88 ? 8.797 -18.871 -7.361 1.00 18.35 80 MET A O 1
ATOM 574 N N . GLN A 1 89 ? 8.997 -21.115 -7.401 1.00 17.71 81 GLN A N 1
ATOM 575 C CA . GLN A 1 89 ? 8.790 -21.238 -8.833 1.00 17.23 81 GLN A CA 1
ATOM 576 C C . GLN A 1 89 ? 7.289 -21.299 -9.088 1.00 16.59 81 GLN A C 1
ATOM 577 O O . GLN A 1 89 ? 6.532 -21.627 -8.190 1.00 14.99 81 GLN A O 1
ATOM 583 N N . TYR A 1 90 ? 6.865 -20.978 -10.312 1.00 16.35 82 TYR A N 1
ATOM 584 C CA . TYR A 1 90 ? 5.436 -20.896 -10.610 1.00 16.35 82 TYR A CA 1
ATOM 585 C C . TYR A 1 90 ? 5.133 -20.840 -12.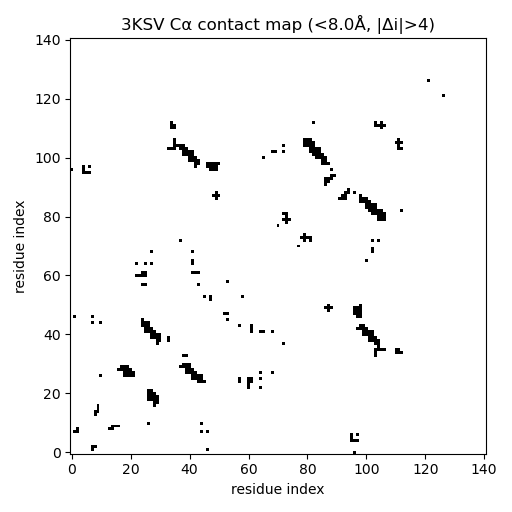108 1.00 16.37 82 TYR A C 1
ATOM 586 O O . TYR A 1 90 ? 5.971 -20.459 -12.922 1.00 15.96 82 TYR A O 1
ATOM 595 N N . ASN A 1 91 ? 3.907 -21.206 -12.461 1.00 16.78 83 ASN A N 1
ATOM 596 C CA . ASN A 1 91 ? 3.454 -21.109 -13.832 1.00 16.72 83 ASN A CA 1
ATOM 597 C C . ASN A 1 91 ? 2.311 -20.092 -13.912 1.00 17.09 83 ASN A C 1
ATOM 598 O O . ASN A 1 91 ? 1.466 -20.009 -12.994 1.00 17.72 83 ASN A O 1
ATOM 603 N N . VAL A 1 92 ? 2.318 -19.300 -14.988 1.00 16.64 84 VAL A N 1
ATOM 604 C CA . VAL A 1 92 ? 1.223 -18.413 -15.319 1.00 15.92 84 VAL A CA 1
ATOM 605 C C . VAL A 1 92 ? 0.499 -19.026 -16.530 1.00 15.74 84 VAL A C 1
ATOM 606 O O . VAL A 1 92 ? 1.106 -19.324 -17.553 1.00 16.36 84 VAL A O 1
ATOM 610 N N . LEU A 1 93 ? -0.811 -19.212 -16.388 1.00 16.11 85 LEU A N 1
ATOM 611 C CA . LEU A 1 93 ? -1.617 -19.896 -17.365 1.00 16.07 85 LEU A CA 1
ATOM 612 C C . LEU A 1 93 ? -2.921 -19.156 -17.560 1.00 15.04 85 LEU A C 1
ATOM 613 O O . LEU A 1 93 ? -3.602 -18.822 -16.603 1.00 16.36 85 LEU A O 1
ATOM 618 N N . GLN A 1 94 ? -3.286 -18.913 -18.822 1.00 16.26 86 GLN A N 1
ATOM 619 C CA . GLN A 1 94 ? -4.571 -18.277 -19.134 1.00 15.59 86 GLN A CA 1
ATOM 620 C C . GLN A 1 94 ? -5.145 -18.980 -20.338 1.00 16.14 86 GLN A C 1
ATOM 621 O O . GLN A 1 94 ? -4.508 -19.034 -21.377 1.00 14.97 86 GLN A O 1
ATOM 627 N N . ASN A 1 95 ? -6.361 -19.502 -20.175 1.00 15.87 87 ASN A N 1
ATOM 628 C CA . ASN A 1 95 ? -6.986 -20.390 -21.146 1.00 16.59 87 ASN A CA 1
ATOM 629 C C . ASN A 1 95 ? -8.126 -19.692 -21.935 1.00 16.77 87 ASN A C 1
ATOM 630 O O . ASN A 1 95 ? -8.897 -18.915 -21.373 1.00 16.13 87 ASN A O 1
ATOM 635 N N . ASN A 1 96 ? -8.213 -19.966 -23.233 1.00 16.54 88 ASN A N 1
ATOM 636 C CA . ASN A 1 96 ? -9.129 -19.260 -24.114 1.00 16.46 88 ASN A CA 1
ATOM 637 C C . ASN A 1 96 ? -9.859 -20.251 -24.988 1.00 16.34 88 ASN A C 1
ATOM 638 O O . ASN A 1 96 ? -9.332 -20.683 -25.994 1.00 16.04 88 ASN A O 1
ATOM 643 N N . GLY A 1 97 ? -11.042 -20.660 -24.536 1.00 16.01 89 GLY A N 1
ATOM 644 C CA . GLY A 1 97 ? -11.826 -21.689 -25.215 1.00 17.18 89 GLY A CA 1
ATOM 645 C C . GLY A 1 97 ? -11.877 -22.985 -24.434 1.00 17.83 89 GLY A C 1
ATOM 646 O O . GLY A 1 97 ? -10.921 -23.353 -23.766 1.00 17.49 89 GLY A O 1
ATOM 647 N N . SER A 1 98 ? -13.008 -23.679 -24.506 1.00 18.91 90 SER A N 1
ATOM 648 C CA . SER A 1 98 ? -13.183 -24.892 -23.718 1.00 20.00 90 SER A CA 1
ATOM 649 C C . SER A 1 98 ? -12.309 -26.057 -24.219 1.00 20.06 90 SER A C 1
ATOM 650 O O . SER A 1 98 ? -11.961 -26.960 -23.439 1.00 20.38 90 SER A O 1
ATOM 653 N N . LEU A 1 99 ? -11.939 -26.033 -25.501 1.00 19.55 91 LEU A N 1
ATOM 654 C CA . LEU A 1 99 ? -10.973 -26.990 -26.019 1.00 19.56 91 LEU A CA 1
ATOM 655 C C . LEU A 1 99 ? -9.641 -26.668 -25.384 1.00 19.30 91 LEU A C 1
ATOM 656 O O . LEU A 1 99 ? -8.828 -27.552 -25.168 1.00 19.00 91 LEU A O 1
ATOM 661 N N . ALA A 1 100 ? -9.436 -25.400 -25.041 1.00 19.39 92 ALA A N 1
ATOM 662 C CA . ALA A 1 100 ? -8.174 -24.954 -24.439 1.00 19.95 92 ALA A CA 1
ATOM 663 C C . ALA A 1 100 ? -8.228 -25.023 -22.898 1.00 20.61 92 ALA A C 1
ATOM 664 O O . ALA A 1 100 ? -7.369 -24.451 -22.192 1.00 19.48 92 ALA A O 1
ATOM 666 N N . HIS A 1 101 ? -9.216 -25.769 -22.395 1.00 21.52 93 HIS A N 1
ATOM 667 C CA . HIS A 1 101 ? -9.405 -26.023 -20.961 1.00 22.76 93 HIS A CA 1
ATOM 668 C C . HIS A 1 101 ? -9.948 -24.808 -20.178 1.00 22.54 93 HIS A C 1
ATOM 669 O O . HIS A 1 101 ? -9.841 -24.764 -18.939 1.00 22.72 93 HIS A O 1
ATOM 676 N N . GLN A 1 102 ? -10.551 -23.837 -20.865 1.00 21.96 94 GLN A N 1
ATOM 677 C CA . GLN A 1 102 ? -11.191 -22.726 -20.162 1.00 22.53 94 GLN A CA 1
ATOM 678 C C . GLN A 1 102 ? -12.583 -23.204 -19.692 1.00 23.67 94 GLN A C 1
ATOM 679 O O . GLN A 1 102 ? -13.361 -23.746 -20.470 1.00 23.07 94 GLN A O 1
ATOM 685 N N . GLU A 1 103 ? -12.881 -23.010 -18.414 1.00 25.15 95 GLU A N 1
ATOM 686 C CA . GLU A 1 103 ? -14.141 -23.498 -17.838 1.00 26.55 95 GLU A CA 1
ATOM 687 C C . GLU A 1 103 ? -15.091 -22.315 -17.628 1.00 26.10 95 GLU A C 1
ATOM 688 O O . GLU A 1 103 ? -16.165 -22.268 -18.231 1.00 27.13 95 GLU A O 1
ATOM 694 N N . VAL A 1 104 ? -14.695 -21.353 -16.802 1.00 25.23 96 VAL A N 1
ATOM 695 C CA . VAL A 1 104 ? -15.474 -20.123 -16.629 1.00 24.32 96 VAL A CA 1
ATOM 696 C C . VAL A 1 104 ? -15.198 -19.218 -17.829 1.00 23.85 96 VAL A C 1
ATOM 697 O O . VAL A 1 104 ? -14.026 -18.952 -18.132 1.00 23.61 96 VAL A O 1
ATOM 701 N N . PRO A 1 105 ? -16.259 -18.739 -18.519 1.00 22.89 97 PRO A N 1
ATOM 702 C CA . PRO A 1 105 ? -16.113 -17.886 -19.699 1.00 21.88 97 PRO A CA 1
ATOM 703 C C . PRO A 1 105 ? -15.785 -16.409 -19.387 1.00 20.73 97 PRO A C 1
ATOM 704 O O . PRO A 1 105 ? -16.470 -15.496 -19.869 1.00 20.03 97 PRO A O 1
ATOM 708 N N . HIS A 1 106 ? -14.735 -16.186 -18.594 1.00 19.69 98 HIS A N 1
ATOM 709 C CA . HIS A 1 106 ? -14.283 -14.836 -18.218 1.00 19.22 98 HIS A CA 1
ATOM 710 C C . HIS A 1 106 ? -12.756 -14.959 -18.085 1.00 19.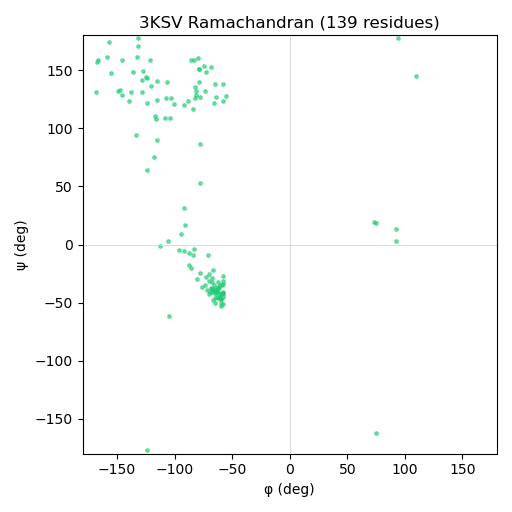54 98 HIS A C 1
ATOM 711 O O . HIS A 1 106 ? -12.260 -15.928 -17.491 1.00 20.19 98 HIS A O 1
ATOM 718 N N . VAL A 1 107 ? -12.008 -14.026 -18.680 1.00 18.91 99 VAL A N 1
ATOM 719 C CA . VAL A 1 107 ? -10.540 -14.115 -18.676 1.00 18.16 99 VAL A CA 1
ATOM 720 C C . VAL A 1 107 ? -10.044 -14.234 -17.230 1.00 18.91 99 VAL A C 1
ATOM 721 O O . VAL A 1 107 ? -10.426 -13.445 -16.360 1.00 18.04 99 VAL A O 1
ATOM 725 N N . HIS A 1 108 ? -9.215 -15.245 -16.967 1.00 19.67 100 HIS A N 1
ATOM 726 C CA . HIS A 1 108 ? -8.545 -15.349 -15.682 1.00 19.64 100 HIS A CA 1
ATOM 727 C C . HIS A 1 108 ? -7.160 -15.959 -15.859 1.00 19.63 100 HIS A C 1
ATOM 728 O O . HIS A 1 108 ? -7.002 -16.985 -16.518 1.00 19.22 100 HIS A O 1
ATOM 735 N N . PHE A 1 109 ? -6.171 -15.269 -15.299 1.00 19.40 101 PHE A N 1
ATOM 736 C CA . PHE A 1 109 ? -4.797 -15.728 -15.252 1.00 19.16 101 PHE A CA 1
ATOM 737 C C . PHE A 1 109 ? -4.577 -16.500 -13.959 1.00 18.46 101 PHE A C 1
ATOM 738 O O . PHE A 1 109 ? -4.750 -15.966 -12.881 1.00 19.39 101 PHE A O 1
ATOM 746 N N . HIS A 1 110 ? -4.200 -17.760 -14.075 1.00 18.03 102 HIS A N 1
ATOM 747 C CA . HIS A 1 110 ? -3.779 -18.552 -12.938 1.00 17.59 102 HIS A CA 1
ATOM 748 C C . HIS A 1 110 ? -2.299 -18.219 -12.679 1.00 17.66 102 HIS A C 1
ATOM 749 O O . HIS A 1 110 ? -1.505 -18.158 -13.644 1.00 16.83 102 HIS A O 1
ATOM 756 N N . ILE A 1 111 ? -1.935 -18.005 -11.406 1.00 17.33 103 ILE A N 1
ATOM 757 C CA . ILE A 1 111 ? -0.521 -18.016 -10.974 1.00 16.96 103 ILE A CA 1
ATOM 758 C C . ILE A 1 111 ? -0.351 -19.175 -10.012 1.00 16.43 103 ILE A C 1
ATOM 759 O O . ILE A 1 111 ? -0.868 -19.128 -8.895 1.00 16.93 103 ILE A O 1
ATOM 764 N N . ILE A 1 112 ? 0.338 -20.233 -10.461 1.00 16.13 104 ILE A N 1
ATOM 765 C CA . ILE A 1 112 ? 0.305 -21.543 -9.788 1.00 16.10 104 ILE A CA 1
ATOM 766 C C . ILE A 1 112 ? 1.694 -21.900 -9.270 1.00 16.31 104 ILE A C 1
ATOM 767 O O . ILE A 1 112 ? 2.587 -22.166 -10.080 1.00 16.16 104 ILE A O 1
ATOM 772 N N . PRO A 1 113 ? 1.898 -21.903 -7.923 1.00 17.16 105 PRO A N 1
ATOM 773 C CA . PRO A 1 113 ? 3.181 -22.299 -7.331 1.00 17.63 105 PRO A CA 1
ATOM 774 C C . PRO A 1 113 ? 3.562 -23.707 -7.738 1.00 18.65 105 PRO A C 1
ATOM 775 O O . PRO A 1 113 ? 2.693 -24.584 -7.804 1.00 18.15 105 PRO A O 1
ATOM 779 N N . LYS A 1 114 ? 4.840 -23.900 -8.047 1.00 19.57 106 LYS A N 1
ATOM 780 C CA . LYS A 1 114 ? 5.372 -25.214 -8.385 1.00 20.64 106 LYS A CA 1
ATOM 781 C C . LYS A 1 114 ? 6.364 -25.553 -7.301 1.00 21.61 106 LYS A C 1
ATOM 782 O O . LYS A 1 114 ? 7.557 -25.236 -7.369 1.00 21.09 106 LYS A O 1
ATOM 788 N N . THR A 1 115 ? 5.838 -26.193 -6.277 1.00 23.47 107 THR A N 1
ATOM 789 C CA . THR A 1 115 ? 6.609 -26.509 -5.102 1.00 25.15 107 THR A CA 1
ATOM 790 C C . THR A 1 115 ? 7.326 -27.829 -5.342 1.00 25.86 107 THR A C 1
ATOM 791 O O . THR A 1 115 ? 8.366 -28.088 -4.767 1.00 26.53 107 THR A O 1
ATOM 795 N N . ASP A 1 116 ? 6.828 -28.609 -6.288 1.00 27.20 108 ASP A N 1
ATOM 796 C CA . ASP A 1 116 ? 7.034 -30.042 -6.264 1.00 28.14 108 ASP A CA 1
ATOM 797 C C . ASP A 1 116 ? 6.935 -30.620 -7.662 1.00 28.32 108 ASP A C 1
ATOM 798 O O . ASP A 1 116 ? 6.145 -30.141 -8.468 1.00 28.38 108 ASP A O 1
ATOM 803 N N . GLU A 1 117 ? 7.695 -31.675 -7.938 1.00 28.68 109 GLU A N 1
ATOM 804 C CA . GLU A 1 117 ? 7.512 -32.431 -9.181 1.00 28.89 109 GLU A CA 1
ATOM 805 C C . GLU A 1 117 ? 6.074 -33.015 -9.227 1.00 28.35 109 GLU A C 1
ATOM 806 O O . GLU A 1 117 ? 5.448 -33.064 -10.291 1.00 28.99 109 GLU A O 1
ATOM 812 N N . LYS A 1 118 ? 5.545 -33.408 -8.065 1.00 27.40 110 LYS A N 1
ATOM 813 C CA . LYS A 1 118 ? 4.248 -34.081 -7.969 1.00 26.51 110 LYS A CA 1
ATOM 814 C C . LYS A 1 118 ? 3.026 -33.156 -7.857 1.00 25.93 110 LYS A C 1
ATOM 815 O O . LYS A 1 118 ? 1.898 -33.643 -7.893 1.00 26.23 110 LYS A O 1
ATOM 817 N N . THR A 1 119 ? 3.219 -31.845 -7.705 1.00 24.77 111 THR A N 1
ATOM 818 C CA . THR A 1 119 ? 2.078 -30.921 -7.555 1.00 23.79 111 THR A CA 1
ATOM 819 C C . THR A 1 119 ? 2.211 -29.706 -8.495 1.00 22.66 111 THR A C 1
ATOM 820 O O . THR A 1 119 ? 3.187 -29.596 -9.246 1.00 22.55 111 THR A O 1
ATOM 824 N N . GLY A 1 120 ? 1.213 -28.822 -8.476 1.00 21.23 112 GLY A N 1
ATOM 825 C CA . GLY A 1 120 ? 1.200 -27.650 -9.357 1.00 20.43 112 GLY A CA 1
ATOM 826 C C . GLY A 1 120 ? 0.860 -28.016 -10.797 1.00 19.67 112 GLY A C 1
ATOM 827 O O . GLY A 1 120 ? 0.338 -29.095 -11.069 1.00 19.26 112 GLY A O 1
ATOM 828 N N . LEU A 1 121 ? 1.171 -27.129 -11.731 1.00 19.32 113 LEU A N 1
ATOM 829 C CA . LEU A 1 121 ? 0.801 -27.359 -13.122 1.00 19.18 113 LEU A CA 1
ATOM 830 C C . LEU A 1 121 ? 1.679 -28.435 -13.760 1.00 19.67 113 LEU A C 1
ATOM 831 O O . LEU A 1 121 ? 2.902 -28.417 -13.646 1.00 19.28 113 LEU A O 1
ATOM 836 N N . LYS A 1 122 ? 1.021 -29.372 -14.427 1.00 20.48 114 LYS A N 1
ATOM 837 C CA . LYS A 1 122 ? 1.690 -30.418 -15.163 1.00 21.29 114 LYS A CA 1
ATOM 838 C C . LYS A 1 122 ? 1.382 -30.261 -16.660 1.00 21.49 114 LYS A C 1
ATOM 839 O O . LYS A 1 122 ? 0.220 -30.218 -17.078 1.00 20.77 114 LYS A O 1
ATOM 845 N N . ILE A 1 123 ? 2.457 -30.172 -17.446 1.00 22.38 115 ILE A N 1
ATOM 846 C CA . ILE A 1 123 ? 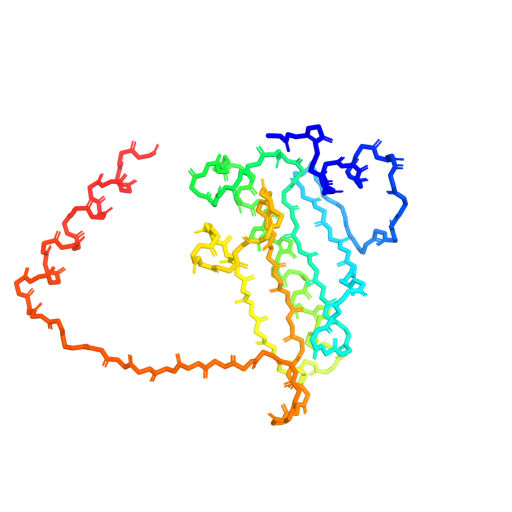2.427 -29.757 -18.843 1.00 23.14 115 ILE A CA 1
ATOM 847 C C . ILE A 1 123 ? 2.977 -30.856 -19.762 1.00 23.26 115 ILE A C 1
ATOM 848 O O . ILE A 1 123 ? 4.000 -31.461 -19.457 1.00 22.87 115 ILE A O 1
ATOM 853 N N . GLY A 1 124 ? 2.302 -31.091 -20.886 1.00 23.69 116 GLY A N 1
ATOM 854 C CA . GLY A 1 124 ? 2.837 -31.928 -21.962 1.00 24.00 116 GLY A CA 1
ATOM 855 C C . GLY A 1 124 ? 3.393 -31.062 -23.070 1.00 24.43 116 GLY A C 1
ATOM 856 O O . GLY A 1 124 ? 2.640 -30.268 -23.668 1.00 24.69 116 GLY A O 1
ATOM 857 N N . TRP A 1 125 ? 4.695 -31.234 -23.353 1.00 24.96 117 TRP A N 1
ATOM 858 C CA . TRP A 1 125 ? 5.439 -30.405 -24.326 1.00 25.48 117 TRP A CA 1
ATOM 859 C C . TRP A 1 125 ? 6.004 -31.203 -25.516 1.00 26.38 117 TRP A C 1
ATOM 860 O O . TRP A 1 125 ? 7.208 -31.457 -25.607 1.00 25.96 117 TRP A O 1
ATOM 871 N N . ASP A 1 126 ? 5.127 -31.578 -26.439 1.00 27.48 118 ASP A N 1
ATOM 872 C CA . ASP A 1 126 ? 5.539 -32.322 -27.622 1.00 28.49 118 ASP A CA 1
ATOM 873 C C . ASP A 1 126 ? 5.453 -31.419 -28.855 1.00 28.34 118 ASP A C 1
ATOM 874 O O . ASP A 1 126 ? 4.358 -31.068 -29.313 1.00 28.20 118 ASP A O 1
ATOM 879 N N . THR A 1 127 ? 6.615 -31.030 -29.380 1.00 28.51 119 THR A N 1
ATOM 880 C CA . THR A 1 127 ? 6.661 -30.078 -30.491 1.00 28.42 119 THR A CA 1
ATOM 881 C C . THR A 1 127 ? 6.365 -30.741 -31.842 1.00 28.46 119 THR A C 1
ATOM 882 O O . THR A 1 127 ? 6.461 -31.968 -31.994 1.00 28.64 119 THR A O 1
ATOM 886 N N . VAL A 1 128 ? 5.990 -29.906 -32.807 1.00 28.39 120 VAL A N 1
ATOM 887 C CA . VAL A 1 128 ? 5.720 -30.326 -34.179 1.00 28.29 120 VAL A CA 1
ATOM 888 C C . VAL A 1 128 ? 6.639 -29.565 -35.138 1.00 28.34 120 VAL A C 1
ATOM 889 O O . VAL A 1 128 ? 7.174 -28.513 -34.799 1.00 28.64 120 VAL A O 1
ATOM 893 N N . LYS A 1 129 ? 6.850 -30.109 -36.331 1.00 28.52 121 LYS A N 1
ATOM 894 C CA . LYS A 1 129 ? 7.671 -29.426 -37.329 1.00 28.22 121 LYS A CA 1
ATOM 895 C C . LYS A 1 129 ? 6.812 -28.382 -38.040 1.00 27.92 121 LYS A C 1
ATOM 896 O O . LYS A 1 129 ? 5.673 -28.662 -38.440 1.00 27.95 121 LYS A O 1
ATOM 898 N N . VAL A 1 130 ? 7.340 -27.167 -38.165 1.00 27.42 122 VAL A N 1
ATOM 899 C CA . VAL A 1 130 ? 6.765 -26.182 -39.081 1.00 27.19 122 VAL A CA 1
ATOM 900 C C . VAL A 1 130 ? 7.862 -25.716 -40.069 1.00 26.63 122 VAL A C 1
ATOM 901 O O . VAL A 1 130 ? 9.042 -25.582 -39.708 1.00 26.99 122 VAL A O 1
ATOM 905 N N . ALA A 1 131 ? 7.451 -25.477 -41.313 1.00 25.25 123 ALA A N 1
ATOM 906 C CA . ALA A 1 131 ? 8.359 -25.111 -42.382 1.00 23.92 123 ALA A CA 1
ATOM 907 C C . ALA A 1 131 ? 8.653 -23.618 -42.335 1.00 22.85 123 ALA A C 1
ATOM 908 O O . ALA A 1 131 ? 7.875 -22.855 -41.780 1.00 20.93 123 ALA A O 1
ATOM 910 N N . SER A 1 132 ? 9.766 -23.211 -42.945 1.00 21.87 124 SER A N 1
ATOM 911 C CA . SER A 1 132 ? 10.124 -21.799 -43.055 1.00 21.79 124 SER A CA 1
ATOM 912 C C . SER A 1 132 ? 9.044 -21.001 -43.775 1.00 21.74 124 SER A C 1
ATOM 913 O O . SER A 1 132 ? 8.670 -19.911 -43.324 1.00 21.38 124 SER A O 1
ATOM 916 N N . ASP A 1 133 ? 8.535 -21.535 -44.884 1.00 21.26 125 ASP A N 1
ATOM 917 C CA . ASP A 1 133 ? 7.442 -20.863 -45.626 1.00 21.48 125 ASP A CA 1
ATOM 918 C C . ASP A 1 133 ? 6.180 -20.624 -44.758 1.00 20.63 125 ASP A C 1
ATOM 919 O O . ASP A 1 133 ? 5.575 -19.556 -44.808 1.00 20.40 125 ASP A O 1
ATOM 924 N N . GLU A 1 134 ? 5.819 -21.605 -43.944 1.00 20.32 126 GLU A N 1
ATOM 925 C CA . GLU A 1 134 ? 4.665 -21.486 -43.044 1.00 20.09 126 GLU A CA 1
ATOM 926 C C . GLU A 1 134 ? 4.888 -20.455 -41.938 1.00 19.45 126 GLU A C 1
ATOM 927 O O . GLU A 1 134 ? 3.972 -19.724 -41.565 1.00 18.28 126 GLU A O 1
ATOM 933 N N . LEU A 1 135 ? 6.108 -20.401 -41.408 1.00 19.22 127 LEU A N 1
ATOM 934 C CA . LEU A 1 135 ? 6.467 -19.428 -40.394 1.00 19.12 127 LEU A CA 1
ATOM 935 C C . LEU A 1 135 ? 6.368 -18.016 -40.938 1.00 19.06 127 LEU A C 1
ATOM 936 O O . LEU A 1 135 ? 5.988 -17.106 -40.204 1.00 19.31 127 LEU A O 1
ATOM 941 N N . ALA A 1 136 ? 6.748 -17.822 -42.198 1.00 17.95 128 ALA A N 1
ATOM 942 C CA . ALA A 1 136 ? 6.743 -16.484 -42.785 1.00 18.34 128 ALA A CA 1
ATOM 943 C C . ALA A 1 136 ? 5.303 -15.995 -42.995 1.00 18.87 128 ALA A C 1
ATOM 944 O O . ALA A 1 136 ? 4.964 -14.834 -42.757 1.00 18.43 128 ALA A O 1
ATOM 946 N N . GLU A 1 137 ? 4.483 -16.917 -43.473 1.00 19.00 129 GLU A N 1
ATOM 947 C CA . GLU A 1 137 ? 3.064 -16.721 -43.682 1.00 20.04 129 GLU A CA 1
ATOM 948 C C . GLU A 1 137 ? 2.357 -16.321 -42.374 1.00 18.85 129 GLU A C 1
ATOM 949 O O . GLU A 1 137 ? 1.674 -15.300 -42.302 1.00 18.23 129 GLU A O 1
ATOM 955 N N . ASP A 1 138 ? 2.579 -17.091 -41.320 1.00 18.55 130 ASP A N 1
ATOM 956 C CA . ASP A 1 138 ? 2.010 -16.764 -40.014 1.00 18.28 130 ASP A CA 1
ATOM 957 C C . ASP A 1 138 ? 2.557 -15.436 -39.493 1.00 18.14 130 ASP A C 1
ATOM 958 O O . ASP A 1 138 ? 1.814 -14.667 -38.910 1.00 17.53 130 ASP A O 1
ATOM 963 N N . ALA A 1 139 ? 3.848 -15.161 -39.700 1.00 18.08 131 ALA A N 1
ATOM 964 C CA . ALA A 1 139 ? 4.453 -13.932 -39.167 1.00 17.97 131 ALA A CA 1
ATOM 965 C C . ALA A 1 139 ? 3.854 -12.714 -39.838 1.00 18.28 131 ALA A C 1
ATOM 966 O O . ALA A 1 139 ? 3.609 -11.704 -39.187 1.00 18.24 131 ALA A O 1
ATOM 968 N N . LYS A 1 140 ? 3.618 -12.818 -41.150 1.00 18.82 132 LYS A N 1
ATOM 969 C CA . LYS A 1 140 ? 3.005 -11.744 -41.915 1.00 19.05 132 LYS A CA 1
ATOM 970 C C . LYS A 1 140 ? 1.568 -11.475 -41.472 1.00 18.44 132 LYS A C 1
ATOM 971 O O . LYS A 1 140 ? 1.186 -10.328 -41.243 1.00 18.31 132 LYS A O 1
ATOM 977 N N . ARG A 1 141 ? 0.774 -12.537 -41.392 1.00 17.86 133 ARG A N 1
ATOM 978 C CA . ARG A 1 141 ? -0.645 -12.424 -40.996 1.00 17.77 133 ARG A CA 1
ATOM 979 C C . ARG A 1 141 ? -0.759 -11.817 -39.587 1.00 16.64 133 ARG A C 1
ATOM 980 O O . ARG A 1 141 ? -1.484 -10.857 -39.361 1.00 16.11 133 ARG A O 1
ATOM 988 N N . TYR A 1 142 ? -0.013 -12.372 -38.653 1.00 17.00 134 TYR A N 1
ATOM 989 C CA . TYR A 1 142 ? 0.002 -11.864 -37.286 1.00 17.64 134 TYR A CA 1
ATOM 990 C C . TYR A 1 142 ? 0.460 -10.398 -37.181 1.00 18.59 134 TYR A C 1
ATOM 991 O O . TYR A 1 142 ? -0.159 -9.603 -36.471 1.00 18.34 134 TYR A O 1
ATOM 1000 N N . SER A 1 143 ? 1.553 -10.027 -37.848 1.00 19.43 135 SER A N 1
ATOM 1001 C CA . SER A 1 143 ? 2.057 -8.662 -37.702 1.00 20.72 135 SER A CA 1
ATOM 1002 C C . SER A 1 143 ? 1.123 -7.626 -38.308 1.00 21.35 135 SER A C 1
ATOM 1003 O O . SER A 1 143 ? 0.944 -6.531 -37.753 1.00 21.86 135 SER A O 1
ATOM 1006 N N . GLU A 1 144 ? 0.522 -7.972 -39.440 1.00 22.62 136 GLU A N 1
ATOM 1007 C CA . GLU A 1 144 ? -0.493 -7.116 -40.047 1.00 23.35 136 GLU A CA 1
ATOM 1008 C C . GLU A 1 144 ? -1.731 -6.999 -39.147 1.00 23.40 136 GLU A C 1
ATOM 1009 O O . GLU A 1 144 ? -2.279 -5.899 -39.009 1.00 23.83 136 GLU A O 1
ATOM 1015 N N . ALA A 1 145 ? -2.163 -8.109 -38.539 1.00 22.92 137 ALA A N 1
ATOM 1016 C CA . ALA A 1 145 ? -3.286 -8.083 -37.586 1.00 22.55 137 ALA A CA 1
ATOM 1017 C C . ALA A 1 145 ? -2.981 -7.195 -36.401 1.00 22.40 137 ALA A C 1
ATOM 1018 O O . ALA A 1 145 ? -3.827 -6.442 -35.960 1.00 22.78 137 ALA A O 1
ATOM 1020 N N . ILE A 1 146 ? -1.767 -7.287 -35.883 1.00 22.53 138 ILE A N 1
ATOM 1021 C CA . ILE A 1 146 ? -1.364 -6.486 -34.736 1.00 22.51 138 ILE A CA 1
ATOM 1022 C C . ILE A 1 146 ? -1.179 -5.024 -35.126 1.00 23.31 138 ILE A C 1
ATOM 1023 O O . ILE A 1 146 ? -1.558 -4.131 -34.360 1.00 23.42 138 ILE A O 1
ATOM 1028 N N . ALA A 1 147 ? -0.625 -4.773 -36.309 1.00 24.03 139 ALA A N 1
ATOM 1029 C CA . ALA A 1 147 ? -0.373 -3.406 -36.772 1.00 24.86 139 ALA A CA 1
ATOM 1030 C C . ALA A 1 147 ? -1.630 -2.506 -36.838 1.00 25.55 139 ALA A C 1
ATOM 1031 O O . ALA A 1 147 ? -1.547 -1.292 -36.626 1.00 25.25 139 ALA A O 1
ATOM 1033 N N . LYS A 1 148 ? -2.785 -3.105 -37.118 1.00 26.61 140 LYS A N 1
ATOM 1034 C CA . LYS A 1 148 ? -4.045 -2.353 -37.271 1.00 27.68 140 LYS A CA 1
ATOM 1035 C C . LYS A 1 148 ? -4.932 -2.254 -36.011 1.00 27.90 140 LYS A C 1
ATOM 1036 O O . LYS A 1 148 ? -6.064 -1.788 -36.094 1.00 28.27 140 LYS A O 1
ATOM 1042 N N . ILE A 1 149 ? -4.420 -2.679 -34.856 1.00 28.21 141 ILE A N 1
ATOM 1043 C CA . ILE A 1 149 ? -5.097 -2.459 -33.562 1.00 28.03 141 ILE A CA 1
ATOM 1044 C C . ILE A 1 149 ? -4.725 -1.075 -33.014 1.00 28.22 141 ILE A C 1
ATOM 1045 O O . ILE A 1 149 ? -5.587 -0.211 -32.822 1.00 28.87 141 ILE A O 1
#

=== Feature glossary ===
Legend for the data blocks above and below:

— What the protein is —

Sequence gives the chain of amino acids in standard one-letter code (A=alanine, C=cysteine, …, Y=tyrosine), read N→C. It is the only feature that is directly encoded by the gene; a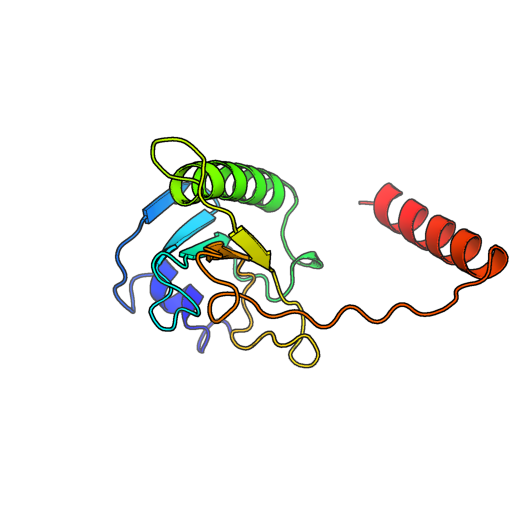ll structural features are derived from the folded form of this sequence.

The annotation block draws on four external resources. InterPro: which protein families and domains the sequence belongs to. GO: standardized terms for what the protein does, what process it participates in, and where in the cell it acts. CATH: which structural fold it has in the CATH hierarchy. Organism: the species of origin.

— Where its atoms are —

Atomic coordinates in PDBx/mmCIF format — the same representation the Protein Data Bank distributes. Each line of the _atom_site loop places one backbone atom in Cartesian space (units: ångströms, origin: arbitrary).

Six rendered views show the 3D structure from the faces of a cube — i.e. along ±x, ±y, ±z. Rendering representation is drawn randomly per protein from cartoon (secondary-structure ribbons), sticks (backbone bonds), or molecular surface; coloring is either N→C rainbow (blue at the N-terminus through red at the C-terminus) or one color per chain.

— Local backbone conformation —

DSSP 8-state secondary structure assigns each residue one of H (α-helix), G (3₁₀-helix), I (π-helix), E (extended β-strand), B (isolated β-bridge), T (hydrogen-bonded turn), S (bend), or '-' (coil). The assignment is computed from backbone hydrogen-bond geometry via the Kabsch–Sander algorithm.

P-SEA three-state annotation labels each residue as helix, strand, or coil based purely on the geometry of the Cα trace. It serves as a fallback when the full backbone (and thus DSSP) is unavailable.

φ (phi) and ψ (psi) are the two rotatable backbone dihedrals per residue: φ is the C(i-1)–N–Cα–C torsion, ψ is the N–Cα–C–N(i+1) torsion, both in degrees on (−180°, 180°]. α-helical residues cluster near (−60°, −45°); β-strand residues near (−120°, +130°). A Ramachandran plot is simply a scatter of (φ, ψ) for every residue.

— Global shape and packing —

Radius of gyration (Rg) is the root-mean-square distance of Cα atoms from their centroid — a single number for overall size and compactness. A globular domain of N residues has Rg ≈ 2.2·N^0.38 Å; an extended or disordered chain has a much larger Rg. The Cα contact count is the number of residue pairs whose Cα atoms are within 8 Å and are more than four positions apart in sequence — a standard proxy for tertiary packing density. The bounding box is the smallest axis-aligned box enclosing all Cα atoms.

Accessible surface area quantifies burial. A residue with SASA near zero is packed into the hydrophobic core; one with SASA >100 Å² sits on the surface. Computed here via the Shrake–Rupley numerical algorithm with a 1.4 Å probe.

The contact map is a binary N×N matrix image: pixel (i, j) is dark where Cα_i and Cα_j are within 8 Å and |i−j|>4. Because the |i−j|>4 filter removes local helical contacts, off-diagonal stripes parallel to the main diagonal indicate parallel β-sheets; stripes perpendicular to it indicate antiparallel β-sheets. The Ramachandran plot scatters every residue's (φ, ψ) pair against the sterically allowed regions. The PAE heatmap renders the predicted-aligned-error matrix.

— Structural neighborhood —

A 3Di character summarizes, for each residue, the relative orientation of the Cα frame of its nearest spatial neighbor. Because it encodes fold topology rather than chemistry, 3Di alignments detect remote structural similarity that sequence alignment misses.

Structural nearest neighbors (via Foldseek easy-search vs the PDB). Reported per hit: target PDB id, E-value, and alignment TM-score. A TM-score above ~0.5 is the conventional threshold for 'same fold'.

— Confidence and disorder —

For AlphaFold models, the B-factor field carries pLDDT — the model's own estimate of local accuracy on a 0–100 scale. Regions with pLDDT<50 should be treated as essentially unmodeled; they often correspond to intrinsically disordered segments.

B-factor (Debye–Waller factor) reflects atomic displacement in the crystal lattice. It is an experimental observable (units Å²), not a prediction; low values mean the atom is pinned down, high values mean it moves or is heterogeneous across the crystal.

Predicted Aligned Error (PAE) is an AlphaFold confidence matrix: entry (i, j) is the expected error in the position of residue j, in ångströms, when the prediction is superimposed on the true structure at residue i. Low PAE within a block of residues means that block is internally rigid and well-predicted; high PAE between two blocks means their relative placement is uncertain even if each block individually is confident.